Protein AF-A0A5S4EX17-F1 (afdb_monomer_lite)

Organism: NCBI:txid1642303

Secondary structure (DSSP, 8-state):
-HHHHHHHHHHHHHHHHHHHHHH-TT--HHHHHHHTT--HHHHHHH-SSHHHHHHHHHHHHHHHHHHHHHHHHHSS---S------------

Sequence (92 aa):
MRADARRNYDHIVATARVVFAEDGPEASLNEVARRAQVGPGTLYRHFPTRQALLVAVFRERIDRLCALADELAAEPGGDGGAGEAMGAGGCL

Foldseek 3Di:
DVVVLVVLLVLLLVQLLVQCVVVNLPGDPVVSCVSSVHDSVSSCVQQVDSVSSVVSNVLVVVVVVVVVVVVVVPPPDDDDDPDDPDDPPDSD

Structure (mmCIF, N/CA/C/O backbone):
data_AF-A0A5S4EX17-F1
#
_entry.id   AF-A0A5S4EX17-F1
#
loop_
_atom_site.group_PDB
_atom_site.id
_atom_site.type_symbol
_atom_site.label_atom_id
_atom_site.label_alt_id
_atom_site.label_comp_id
_atom_site.label_asym_id
_atom_site.label_entity_id
_atom_site.label_seq_id
_atom_site.pdbx_PDB_ins_code
_atom_site.Cartn_x
_atom_site.Cartn_y
_atom_site.Cartn_z
_atom_site.occupancy
_atom_site.B_iso_or_equiv
_atom_site.auth_seq_id
_atom_site.auth_comp_id
_atom_site.auth_asym_id
_atom_site.auth_atom_id
_atom_site.pdbx_PDB_model_num
ATOM 1 N N . MET A 1 1 ? 5.492 -18.436 10.117 1.00 61.75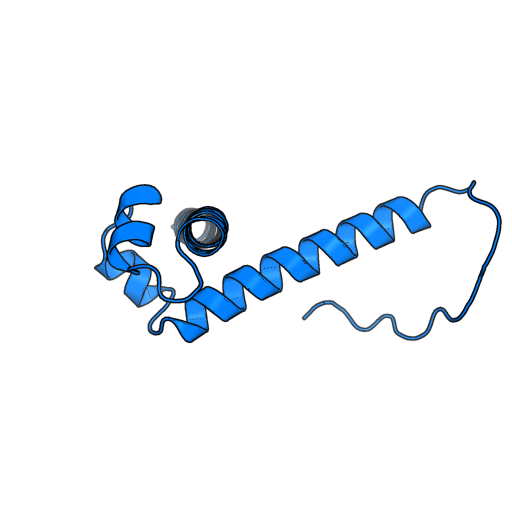 1 MET A N 1
ATOM 2 C CA . MET A 1 1 ? 5.241 -17.156 10.813 1.00 61.75 1 MET A CA 1
ATOM 3 C C . MET A 1 1 ? 5.917 -15.926 10.192 1.00 61.75 1 MET A C 1
ATOM 5 O O . MET A 1 1 ? 5.257 -14.902 10.123 1.00 61.75 1 MET A O 1
ATOM 9 N N . ARG A 1 2 ? 7.168 -15.960 9.686 1.00 75.94 2 ARG A N 1
ATOM 10 C CA . ARG A 1 2 ? 7.728 -14.803 8.933 1.00 75.94 2 ARG A CA 1
ATOM 11 C C . ARG A 1 2 ? 7.168 -14.660 7.512 1.00 75.94 2 ARG A C 1
ATOM 13 O O . ARG A 1 2 ? 6.865 -13.554 7.085 1.00 75.94 2 ARG A O 1
ATOM 20 N N . ALA A 1 3 ? 6.989 -15.781 6.812 1.00 83.00 3 ALA A N 1
ATOM 21 C CA . ALA A 1 3 ? 6.407 -15.793 5.469 1.00 83.00 3 ALA A CA 1
ATOM 22 C C . ALA A 1 3 ? 4.962 -15.265 5.460 1.00 83.00 3 ALA A C 1
ATOM 24 O O . ALA A 1 3 ? 4.578 -14.543 4.550 1.00 83.00 3 ALA A O 1
ATOM 25 N N . ASP A 1 4 ? 4.187 -15.570 6.503 1.00 83.06 4 ASP A N 1
ATOM 26 C CA . ASP A 1 4 ? 2.799 -15.112 6.649 1.00 83.06 4 ASP A CA 1
ATOM 27 C C . ASP A 1 4 ? 2.729 -13.600 6.878 1.00 83.06 4 ASP A C 1
ATOM 29 O O . ASP A 1 4 ? 1.943 -12.914 6.235 1.00 83.06 4 ASP A O 1
ATOM 33 N N . ALA A 1 5 ? 3.616 -13.064 7.725 1.00 83.44 5 ALA A N 1
ATOM 34 C CA . ALA A 1 5 ? 3.727 -11.624 7.938 1.00 83.44 5 ALA A CA 1
ATOM 35 C C . ALA A 1 5 ? 4.122 -10.879 6.653 1.00 83.44 5 ALA A C 1
ATOM 37 O O . ALA A 1 5 ? 3.583 -9.809 6.381 1.00 83.44 5 ALA A O 1
ATOM 38 N N . ARG A 1 6 ? 5.023 -11.452 5.839 1.00 89.75 6 ARG A N 1
ATOM 39 C CA . ARG A 1 6 ? 5.403 -10.860 4.550 1.00 89.75 6 ARG A CA 1
ATOM 40 C C . ARG A 1 6 ? 4.259 -10.910 3.536 1.00 89.75 6 ARG A C 1
ATOM 42 O O . ARG A 1 6 ? 3.947 -9.886 2.949 1.00 89.75 6 ARG A O 1
ATOM 49 N N . ARG A 1 7 ? 3.576 -12.052 3.407 1.00 89.75 7 ARG A N 1
ATOM 50 C CA . ARG A 1 7 ? 2.389 -12.183 2.544 1.00 89.75 7 ARG A CA 1
ATOM 51 C C . ARG A 1 7 ? 1.286 -11.197 2.925 1.00 89.75 7 ARG A C 1
ATOM 53 O O . ARG A 1 7 ? 0.712 -10.568 2.043 1.00 89.75 7 ARG A O 1
ATOM 60 N N . ASN A 1 8 ? 1.025 -11.024 4.222 1.00 91.56 8 ASN A N 1
ATOM 61 C CA . ASN A 1 8 ? 0.058 -10.034 4.695 1.00 91.56 8 ASN A CA 1
ATOM 62 C C . ASN A 1 8 ? 0.494 -8.610 4.348 1.00 91.56 8 ASN A C 1
ATOM 64 O O . ASN A 1 8 ? -0.331 -7.825 3.893 1.00 91.56 8 ASN A O 1
ATOM 68 N N . TYR A 1 9 ? 1.773 -8.282 4.532 1.00 95.31 9 TYR A N 1
ATOM 69 C CA . TYR A 1 9 ? 2.313 -6.983 4.139 1.00 95.31 9 TYR A CA 1
ATOM 70 C C . TYR A 1 9 ? 2.092 -6.716 2.644 1.00 95.31 9 TYR A C 1
ATOM 72 O O . TYR A 1 9 ? 1.471 -5.715 2.293 1.00 95.31 9 TYR A O 1
ATOM 80 N N . ASP A 1 10 ? 2.524 -7.636 1.778 1.00 95.69 10 ASP A N 1
ATOM 81 C CA . ASP A 1 10 ? 2.424 -7.478 0.324 1.00 95.69 10 ASP A CA 1
ATOM 82 C C . ASP A 1 10 ? 0.948 -7.376 -0.122 1.00 95.69 10 ASP A C 1
ATOM 84 O O . ASP A 1 10 ? 0.597 -6.540 -0.957 1.00 95.69 10 ASP A O 1
ATOM 88 N N . HIS A 1 1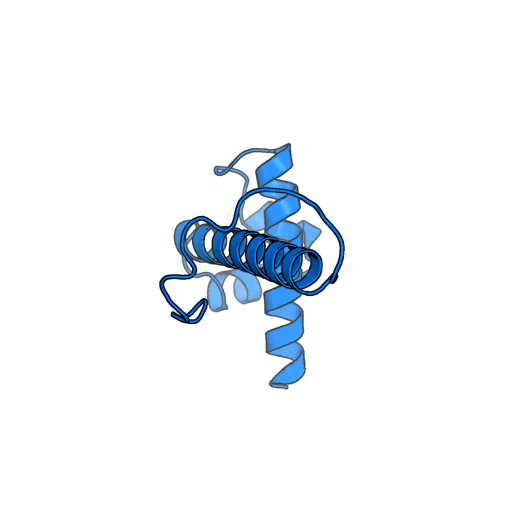1 ? 0.051 -8.161 0.490 1.00 96.38 11 HIS A N 1
ATOM 89 C CA . HIS A 1 11 ? -1.386 -8.107 0.209 1.00 96.38 11 HIS A CA 1
ATOM 90 C C . HIS A 1 11 ? -2.032 -6.776 0.628 1.00 96.38 11 HIS A C 1
ATOM 92 O O . HIS A 1 11 ? -2.847 -6.221 -0.118 1.00 96.38 11 HIS A O 1
ATOM 98 N N . ILE A 1 12 ? -1.652 -6.229 1.789 1.00 97.75 12 ILE A N 1
ATOM 99 C CA . ILE A 1 12 ? -2.121 -4.911 2.240 1.00 97.75 12 ILE A CA 1
ATOM 100 C C . ILE A 1 12 ? -1.659 -3.827 1.264 1.00 97.75 12 ILE A C 1
ATOM 102 O O . ILE A 1 12 ? -2.472 -2.992 0.874 1.00 97.75 12 ILE A O 1
ATOM 106 N N . VAL A 1 13 ? -0.394 -3.850 0.828 1.00 98.06 13 VAL A N 1
ATOM 107 C CA . VAL A 1 13 ? 0.146 -2.870 -0.132 1.00 98.06 13 VAL A CA 1
ATOM 108 C C . VAL A 1 13 ? -0.597 -2.942 -1.466 1.00 98.06 13 VAL A C 1
ATOM 110 O O . VAL A 1 13 ? -1.051 -1.916 -1.978 1.00 98.06 13 VAL A O 1
ATOM 113 N N . ALA A 1 14 ? -0.798 -4.147 -2.003 1.00 97.50 14 ALA A N 1
ATOM 114 C CA . ALA A 1 14 ? -1.527 -4.339 -3.252 1.00 97.50 14 ALA A CA 1
ATOM 115 C C . ALA A 1 14 ? -2.979 -3.839 -3.165 1.00 97.50 14 ALA A C 1
ATOM 117 O O . ALA A 1 14 ? -3.468 -3.205 -4.100 1.00 97.50 14 ALA A O 1
ATOM 118 N N . THR A 1 15 ? -3.652 -4.077 -2.037 1.00 98.12 15 THR A N 1
ATOM 119 C CA . THR A 1 15 ? -5.029 -3.617 -1.808 1.00 98.12 15 THR A CA 1
ATOM 120 C C . THR A 1 15 ? -5.100 -2.103 -1.626 1.00 98.12 15 THR A C 1
ATOM 122 O O . THR A 1 15 ? -5.951 -1.444 -2.221 1.00 98.12 15 THR A O 1
ATOM 125 N N . ALA A 1 16 ? -4.185 -1.529 -0.843 1.00 97.94 16 ALA A N 1
ATOM 126 C CA . ALA A 1 16 ? -4.101 -0.091 -0.616 1.00 97.94 16 ALA A CA 1
ATOM 127 C C . ALA A 1 16 ? -3.889 0.679 -1.921 1.00 97.94 16 ALA A C 1
ATOM 129 O O . ALA A 1 16 ? -4.499 1.723 -2.120 1.00 97.94 16 ALA A O 1
ATOM 130 N N . ARG A 1 17 ? -3.080 0.137 -2.840 1.00 97.06 17 ARG A N 1
ATOM 131 C CA . ARG A 1 17 ? -2.894 0.698 -4.184 1.00 97.06 17 ARG A CA 1
ATOM 132 C C . ARG A 1 17 ? -4.218 0.855 -4.932 1.00 97.06 17 ARG A C 1
ATOM 134 O O . ARG A 1 17 ? -4.417 1.883 -5.569 1.00 97.06 17 ARG A O 1
ATOM 141 N N . VAL A 1 18 ? -5.098 -0.145 -4.865 1.00 97.44 18 VAL A N 1
ATOM 142 C CA . VAL A 1 18 ? -6.419 -0.102 -5.515 1.00 97.44 18 VAL A CA 1
ATOM 143 C C . VAL A 1 18 ? -7.307 0.937 -4.835 1.00 97.44 18 VAL A C 1
ATOM 145 O O . VAL A 1 18 ? -7.815 1.830 -5.501 1.00 97.44 18 VAL A O 1
ATOM 148 N N . VAL A 1 19 ? -7.408 0.888 -3.505 1.00 97.75 19 VAL A N 1
ATOM 149 C CA . VAL A 1 19 ? -8.230 1.831 -2.729 1.00 97.75 19 VAL A CA 1
ATOM 150 C C . VAL A 1 19 ? -7.800 3.279 -2.963 1.00 97.75 19 VAL A C 1
ATOM 152 O O . VAL A 1 19 ? -8.639 4.134 -3.210 1.00 97.75 19 VAL A O 1
ATOM 155 N N . PHE A 1 20 ? -6.500 3.574 -2.937 1.00 96.12 20 PHE A N 1
ATOM 156 C CA . PHE A 1 20 ? -6.011 4.935 -3.171 1.00 96.12 20 PHE A CA 1
ATOM 157 C C . PHE A 1 20 ? -6.171 5.400 -4.619 1.00 96.12 20 PHE A C 1
ATOM 159 O O . PHE A 1 20 ? -6.255 6.603 -4.853 1.00 96.12 20 PHE A O 1
ATOM 166 N N . ALA A 1 21 ? -6.206 4.479 -5.585 1.00 95.19 21 ALA A N 1
ATOM 167 C CA . ALA A 1 21 ? -6.491 4.816 -6.975 1.00 95.19 21 ALA A CA 1
ATOM 168 C C . ALA A 1 21 ? -7.977 5.142 -7.199 1.00 95.19 21 ALA A C 1
ATOM 170 O O . ALA A 1 21 ? -8.283 6.015 -8.004 1.00 95.19 21 ALA A O 1
ATOM 171 N N . GLU A 1 22 ? -8.880 4.462 -6.490 1.00 96.81 22 GLU A N 1
ATOM 172 C CA . GLU A 1 22 ? -10.332 4.657 -6.599 1.00 96.81 22 GLU A CA 1
ATOM 173 C C . GLU A 1 22 ? -10.828 5.851 -5.770 1.00 96.81 22 GLU A C 1
ATOM 175 O O . GLU A 1 22 ? -11.543 6.711 -6.277 1.00 96.81 22 GLU A O 1
ATOM 180 N N . ASP A 1 23 ? -10.410 5.921 -4.506 1.00 95.69 23 ASP A N 1
ATOM 181 C CA . ASP A 1 23 ? -10.968 6.821 -3.490 1.00 95.69 23 ASP A CA 1
ATOM 182 C C . ASP A 1 23 ? -10.002 7.972 -3.121 1.00 95.69 23 ASP A C 1
ATOM 184 O O . ASP A 1 23 ? -10.305 8.818 -2.276 1.00 95.69 23 ASP A O 1
ATOM 188 N N . GLY A 1 24 ? -8.821 8.019 -3.748 1.00 93.38 24 GLY A N 1
ATOM 189 C CA . GLY A 1 24 ? -7.777 9.016 -3.502 1.00 93.38 24 GLY A CA 1
ATOM 190 C C . GLY A 1 24 ? -6.866 8.712 -2.297 1.00 93.38 24 GLY A C 1
ATOM 191 O O . GLY A 1 24 ? -7.115 7.796 -1.510 1.00 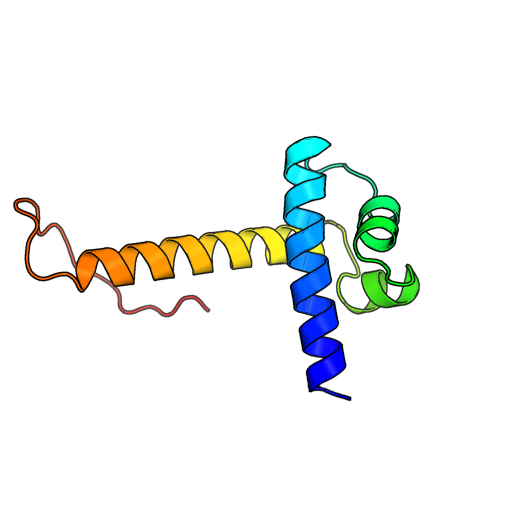93.38 24 GLY A O 1
ATOM 192 N N . PRO A 1 25 ? -5.782 9.491 -2.103 1.00 90.94 25 PRO A N 1
ATOM 193 C CA . PRO A 1 25 ? -4.772 9.231 -1.064 1.00 90.94 25 PRO A CA 1
ATOM 194 C C . PRO A 1 25 ? -5.302 9.373 0.374 1.00 90.94 25 PRO A C 1
ATOM 196 O O . PRO A 1 25 ? -4.731 8.805 1.310 1.00 90.94 25 PRO A O 1
ATOM 199 N N . GLU A 1 26 ? -6.418 10.083 0.554 1.00 93.62 26 GLU A N 1
ATOM 200 C CA . GLU A 1 26 ? -7.072 10.283 1.851 1.00 93.62 26 GLU A CA 1
ATOM 201 C C . GLU A 1 26 ? -8.069 9.175 2.221 1.00 93.62 26 GLU A C 1
ATOM 203 O O . GLU A 1 26 ? -8.650 9.210 3.310 1.00 93.62 26 GLU A O 1
ATOM 208 N N . ALA A 1 27 ? -8.220 8.141 1.383 1.00 95.12 27 ALA A N 1
ATOM 209 C CA . ALA A 1 27 ? -9.124 7.024 1.641 1.00 95.12 27 ALA A CA 1
ATOM 210 C C . ALA A 1 27 ? -8.899 6.384 3.022 1.00 95.12 27 ALA A C 1
ATOM 212 O O . ALA A 1 27 ? -7.793 6.376 3.572 1.00 95.12 27 ALA A O 1
ATOM 213 N N . SER A 1 28 ? -9.955 5.837 3.617 1.00 94.81 28 SER A N 1
ATOM 214 C CA . SER A 1 28 ? -9.900 5.308 4.982 1.00 94.81 28 SER A CA 1
ATOM 215 C C . SER A 1 28 ? -8.941 4.116 5.109 1.00 94.81 28 SER A C 1
ATOM 217 O O . SER A 1 28 ? -9.080 3.113 4.416 1.00 94.81 28 SER A O 1
ATOM 219 N N . LEU A 1 29 ? -8.011 4.168 6.071 1.00 95.69 29 LEU A N 1
ATOM 220 C CA . LEU A 1 29 ? -7.148 3.021 6.399 1.00 95.69 29 LEU A CA 1
ATOM 221 C C . LEU A 1 29 ? -7.955 1.821 6.916 1.00 95.69 29 LEU A C 1
ATOM 223 O O . LEU A 1 29 ? -7.570 0.675 6.693 1.00 95.69 29 LEU A O 1
ATOM 227 N N . ASN A 1 30 ? -9.101 2.067 7.557 1.00 94.94 30 ASN A N 1
ATOM 228 C CA . ASN A 1 30 ? -10.012 0.994 7.955 1.00 94.94 30 ASN A CA 1
ATOM 229 C C . ASN A 1 30 ? -10.673 0.335 6.739 1.00 94.94 30 ASN A C 1
ATOM 231 O O . ASN A 1 30 ? -10.907 -0.870 6.758 1.00 94.94 30 ASN A O 1
ATOM 235 N N . GLU A 1 31 ? -10.932 1.098 5.673 1.00 95.75 31 GLU A N 1
ATOM 236 C CA . GLU A 1 31 ? -11.441 0.540 4.418 1.00 95.75 31 GLU A CA 1
ATOM 237 C C . GLU A 1 31 ? -10.387 -0.331 3.733 1.00 95.75 31 GLU A C 1
ATOM 239 O O . GLU A 1 31 ? -10.697 -1.438 3.298 1.00 95.75 31 GLU A O 1
ATOM 244 N N . VAL A 1 32 ? -9.122 0.105 3.732 1.00 97.38 32 VAL A N 1
ATOM 245 C CA . VAL A 1 32 ? -8.003 -0.729 3.270 1.00 97.38 32 VAL A CA 1
ATOM 246 C C . VAL A 1 32 ? -7.920 -2.028 4.074 1.00 97.38 32 VAL A C 1
ATOM 248 O O . VAL A 1 32 ? -7.853 -3.099 3.477 1.00 97.38 32 VAL A O 1
ATOM 251 N N . ALA A 1 33 ? -7.966 -1.961 5.411 1.00 96.50 33 ALA A N 1
ATOM 252 C CA . ALA A 1 33 ? -7.934 -3.153 6.264 1.00 96.50 33 ALA A CA 1
ATOM 253 C C . ALA A 1 33 ? -9.089 -4.114 5.943 1.00 96.50 33 ALA A C 1
ATOM 255 O O . ALA A 1 33 ? -8.876 -5.319 5.806 1.00 96.50 33 ALA A O 1
ATOM 256 N N . 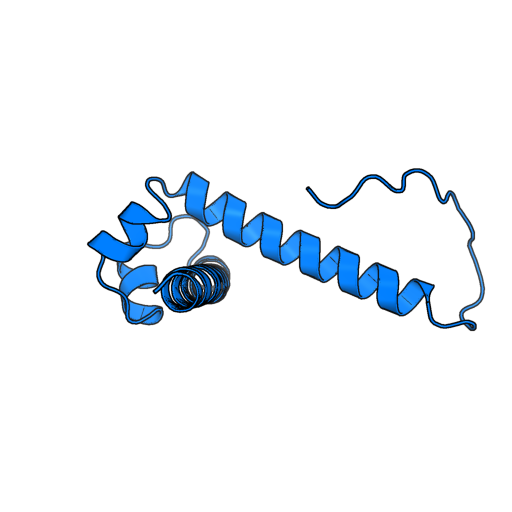ARG A 1 34 ? -10.300 -3.568 5.762 1.00 97.06 34 ARG A N 1
ATOM 257 C CA . ARG A 1 34 ? -11.500 -4.329 5.402 1.00 97.06 34 ARG A CA 1
ATOM 258 C C . ARG A 1 34 ? -11.342 -5.031 4.054 1.00 97.06 34 ARG A C 1
ATOM 260 O O . ARG A 1 34 ? -11.576 -6.234 3.982 1.00 97.06 34 ARG A O 1
ATOM 267 N N . ARG A 1 35 ? -10.930 -4.311 3.004 1.00 97.38 35 ARG A N 1
ATOM 268 C CA . ARG A 1 35 ? -10.744 -4.894 1.662 1.00 97.38 35 ARG A CA 1
ATOM 269 C C . ARG A 1 35 ? -9.594 -5.900 1.619 1.00 97.38 35 ARG A C 1
ATOM 271 O O . ARG A 1 35 ? -9.711 -6.902 0.927 1.00 97.38 35 ARG A O 1
ATOM 278 N N . ALA A 1 36 ? -8.536 -5.673 2.399 1.00 96.56 36 ALA A N 1
ATOM 279 C CA . ALA A 1 36 ? -7.400 -6.588 2.526 1.00 96.56 36 ALA A CA 1
ATOM 280 C C . ALA A 1 36 ? -7.690 -7.772 3.466 1.00 96.56 36 ALA A C 1
ATOM 282 O O . ALA A 1 36 ? -6.808 -8.591 3.711 1.00 96.56 36 ALA A O 1
ATOM 283 N N . GLN A 1 37 ? -8.901 -7.845 4.036 1.00 96.44 37 GLN A N 1
ATOM 284 C CA . GLN A 1 37 ? -9.334 -8.898 4.958 1.00 96.44 37 GLN A CA 1
ATOM 285 C C . GLN A 1 37 ? -8.395 -9.074 6.167 1.00 96.44 37 GLN A C 1
ATOM 287 O O . GLN A 1 37 ? -8.194 -10.180 6.669 1.00 96.44 37 GLN A O 1
ATOM 292 N N . VAL A 1 38 ? -7.833 -7.970 6.669 1.00 95.56 38 VAL A N 1
ATOM 293 C CA . VAL A 1 38 ? -6.974 -7.948 7.860 1.00 95.56 38 VAL A CA 1
ATOM 294 C C . VAL A 1 38 ? -7.615 -7.153 8.992 1.00 95.56 38 VAL A C 1
ATOM 296 O O . VAL A 1 38 ? -8.353 -6.193 8.780 1.00 95.56 38 VAL A O 1
ATOM 299 N N . GLY A 1 39 ? -7.295 -7.517 10.236 1.00 95.81 39 GLY A N 1
ATOM 300 C CA . GLY A 1 39 ? -7.688 -6.710 11.390 1.00 95.81 39 GLY A CA 1
ATOM 301 C C . GLY A 1 39 ? -6.998 -5.333 11.380 1.00 95.81 39 GLY A C 1
ATOM 302 O O . GLY A 1 39 ? -5.816 -5.264 11.025 1.00 95.81 39 GLY A O 1
ATOM 303 N N . PRO A 1 40 ? -7.653 -4.249 11.848 1.00 94.62 40 PRO A N 1
ATOM 304 C CA . PRO A 1 40 ? -7.040 -2.919 11.927 1.00 94.62 40 PRO A CA 1
ATOM 305 C C . PRO A 1 40 ? -5.718 -2.921 12.702 1.00 94.62 40 PRO A C 1
ATOM 307 O O . PRO A 1 40 ? -4.746 -2.305 12.281 1.00 94.62 40 PRO A O 1
ATOM 310 N N . GLY A 1 41 ? -5.637 -3.694 13.793 1.00 95.25 41 GLY A N 1
ATOM 311 C CA . GLY A 1 41 ? -4.403 -3.846 14.566 1.00 95.25 41 GLY A CA 1
ATOM 312 C C . GLY A 1 41 ? -3.246 -4.453 13.765 1.00 95.25 41 GLY A C 1
ATOM 313 O O . GLY A 1 41 ? -2.100 -4.080 13.988 1.00 95.25 41 GLY A O 1
ATOM 314 N N . THR A 1 42 ? -3.520 -5.346 12.812 1.00 94.56 42 THR A N 1
ATOM 315 C CA . THR A 1 42 ? -2.496 -5.897 11.910 1.00 94.56 42 THR A CA 1
ATOM 316 C C . THR A 1 42 ? -2.021 -4.836 10.925 1.00 94.56 42 THR A C 1
ATOM 318 O O . THR A 1 42 ? -0.815 -4.677 10.747 1.00 94.56 42 THR A O 1
ATOM 321 N N . LEU A 1 43 ? -2.944 -4.061 10.344 1.00 95.81 43 LEU A N 1
ATOM 322 C CA . LEU A 1 43 ? -2.589 -2.959 9.450 1.00 95.81 43 LEU A CA 1
ATOM 323 C C . LEU A 1 43 ? -1.733 -1.919 10.178 1.00 95.81 43 LEU A C 1
ATOM 325 O O . LEU A 1 43 ? -0.638 -1.625 9.713 1.00 95.81 43 LEU A O 1
ATOM 329 N N . TYR A 1 44 ? -2.167 -1.429 11.343 1.00 95.44 44 TYR A N 1
ATOM 330 C CA . TYR A 1 44 ? -1.433 -0.409 12.101 1.00 95.44 44 TYR A CA 1
ATOM 331 C C . TYR A 1 44 ? -0.084 -0.899 12.644 1.00 95.44 44 TYR A C 1
ATOM 333 O O . TYR A 1 44 ? 0.832 -0.098 12.810 1.00 95.44 44 TYR A O 1
ATOM 341 N N . ARG A 1 45 ? 0.083 -2.208 12.886 1.00 94.75 45 ARG A N 1
ATOM 342 C CA . ARG A 1 45 ? 1.392 -2.790 13.236 1.00 94.75 45 ARG A CA 1
ATOM 343 C C . ARG A 1 45 ? 2.389 -2.730 12.077 1.00 94.75 45 ARG A C 1
ATOM 345 O O . ARG A 1 45 ? 3.572 -2.537 12.332 1.00 94.75 45 ARG A O 1
ATOM 352 N N . HIS A 1 46 ? 1.935 -2.909 10.836 1.00 94.94 46 HIS A N 1
ATOM 353 C CA . HIS A 1 46 ? 2.792 -2.804 9.648 1.00 94.94 46 HIS A CA 1
ATOM 354 C C . HIS A 1 46 ? 2.954 -1.358 9.164 1.00 94.94 46 HIS A C 1
ATOM 356 O O . HIS A 1 46 ? 4.028 -0.974 8.709 1.00 94.94 46 HIS A O 1
ATOM 362 N N . PHE A 1 47 ? 1.893 -0.563 9.282 1.00 96.69 47 PHE A N 1
ATOM 363 C CA . PHE A 1 47 ? 1.784 0.792 8.759 1.00 96.69 47 PHE A CA 1
ATOM 364 C C . PHE A 1 47 ? 1.220 1.709 9.851 1.00 96.69 47 PHE A C 1
ATOM 366 O O . PHE A 1 47 ? 0.018 1.982 9.881 1.00 96.69 47 PHE A O 1
ATOM 373 N N . PRO A 1 48 ? 2.070 2.189 10.774 1.00 95.06 48 PRO A N 1
ATOM 374 C CA . PRO A 1 48 ? 1.617 3.001 11.903 1.00 95.06 48 PRO A CA 1
ATOM 375 C C . PRO A 1 48 ? 1.040 4.355 11.471 1.00 95.06 48 PRO A C 1
ATOM 377 O O . PRO A 1 48 ? 0.314 4.985 12.235 1.00 95.06 48 PRO A O 1
ATOM 380 N N . THR A 1 49 ? 1.337 4.808 10.249 1.00 96.00 49 THR A N 1
ATOM 381 C CA . THR A 1 49 ? 0.820 6.057 9.684 1.00 96.00 49 THR A CA 1
ATOM 382 C C . THR A 1 49 ? 0.317 5.849 8.256 1.00 96.00 49 THR A C 1
ATOM 384 O O . THR A 1 49 ? 0.790 4.965 7.539 1.00 96.00 49 THR A O 1
ATOM 387 N N . ARG A 1 50 ? -0.599 6.721 7.805 1.00 95.75 50 ARG A N 1
ATOM 388 C CA . ARG A 1 50 ? -1.008 6.802 6.390 1.00 95.75 50 ARG A CA 1
ATOM 389 C C . ARG A 1 50 ? 0.208 6.934 5.475 1.00 95.75 50 ARG A C 1
ATOM 391 O O . ARG A 1 50 ? 0.299 6.231 4.475 1.00 95.75 50 ARG A O 1
ATOM 398 N N . GLN A 1 51 ? 1.155 7.793 5.855 1.00 97.00 51 GLN A N 1
ATOM 399 C CA . GLN A 1 51 ? 2.373 8.025 5.087 1.00 97.00 51 GLN A CA 1
ATOM 400 C C . GLN A 1 51 ? 3.207 6.750 4.933 1.00 97.00 51 GLN A C 1
ATOM 402 O O . GLN A 1 51 ? 3.713 6.492 3.847 1.00 97.00 51 GLN A O 1
ATOM 407 N N . ALA A 1 52 ? 3.306 5.915 5.973 1.00 97.56 52 ALA A N 1
ATOM 408 C CA . ALA A 1 52 ? 4.011 4.638 5.880 1.00 97.56 52 ALA A CA 1
ATOM 409 C C . ALA A 1 52 ? 3.375 3.706 4.835 1.00 97.56 52 ALA A C 1
ATOM 411 O O . ALA A 1 52 ? 4.091 3.060 4.072 1.00 97.56 52 ALA A O 1
ATOM 412 N N . LEU A 1 53 ? 2.040 3.666 4.764 1.00 97.62 53 LEU A N 1
ATOM 413 C CA . LEU A 1 53 ? 1.336 2.877 3.754 1.00 97.62 53 LEU A CA 1
ATOM 414 C C . LEU A 1 53 ? 1.485 3.473 2.348 1.00 97.62 53 LEU A C 1
ATOM 416 O O . LEU A 1 53 ? 1.745 2.733 1.404 1.00 97.62 53 LEU A O 1
ATOM 420 N N . LEU A 1 54 ? 1.375 4.796 2.203 1.00 97.31 54 LEU A N 1
ATOM 421 C CA . LEU A 1 54 ? 1.581 5.477 0.921 1.00 97.31 54 LEU A CA 1
ATOM 422 C C . LEU A 1 54 ? 2.989 5.227 0.375 1.00 97.31 54 LEU A C 1
ATOM 424 O O . LEU A 1 54 ? 3.129 4.840 -0.780 1.00 97.31 54 LEU A O 1
ATOM 428 N N . VAL A 1 55 ? 4.025 5.380 1.204 1.00 97.62 55 VAL A N 1
ATOM 429 C CA . VAL A 1 55 ? 5.417 5.109 0.812 1.00 97.62 55 VAL A CA 1
ATOM 430 C C . VAL A 1 55 ? 5.587 3.663 0.349 1.00 97.62 55 VAL A C 1
ATOM 432 O O . VAL A 1 55 ? 6.230 3.431 -0.671 1.00 97.62 55 VAL A O 1
ATOM 435 N N . ALA A 1 56 ? 4.982 2.695 1.041 1.00 97.62 56 ALA A N 1
ATOM 436 C CA . ALA A 1 56 ? 5.038 1.294 0.631 1.00 97.62 56 ALA A CA 1
ATOM 437 C C . ALA A 1 56 ? 4.352 1.048 -0.723 1.00 97.62 56 ALA A C 1
ATOM 439 O O . ALA A 1 56 ? 4.900 0.345 -1.569 1.00 97.62 56 ALA A O 1
ATOM 440 N N . VAL A 1 57 ? 3.193 1.672 -0.957 1.00 97.38 57 VAL A N 1
ATOM 441 C CA . VAL A 1 57 ? 2.494 1.624 -2.250 1.00 97.38 57 VAL A CA 1
ATOM 442 C C . VAL A 1 57 ? 3.333 2.258 -3.360 1.00 97.38 57 VAL A C 1
ATOM 444 O O . VAL A 1 57 ? 3.440 1.690 -4.443 1.00 97.38 57 VAL A O 1
ATOM 447 N N . PHE A 1 58 ? 3.949 3.416 -3.115 1.00 96.06 58 PHE A N 1
ATOM 448 C CA . PHE A 1 58 ? 4.805 4.067 -4.107 1.00 96.06 58 PHE A CA 1
ATOM 449 C C . PHE A 1 58 ? 6.048 3.244 -4.423 1.00 96.06 58 PHE A C 1
ATOM 451 O O . PHE A 1 58 ? 6.376 3.095 -5.597 1.00 96.06 58 PHE A O 1
ATOM 458 N N . ARG A 1 59 ? 6.699 2.677 -3.403 1.00 96.56 59 ARG A N 1
ATOM 459 C CA . ARG A 1 59 ? 7.859 1.805 -3.584 1.00 96.56 59 ARG A CA 1
ATOM 460 C C . ARG A 1 59 ? 7.508 0.599 -4.450 1.00 96.56 59 ARG A C 1
ATOM 462 O O . ARG A 1 59 ? 8.166 0.382 -5.453 1.00 96.56 59 ARG A O 1
ATOM 469 N N . GLU A 1 60 ? 6.406 -0.090 -4.153 1.00 94.62 60 GLU A N 1
ATOM 470 C CA . GLU A 1 60 ? 5.949 -1.224 -4.967 1.00 94.62 60 GLU A CA 1
ATOM 471 C C . GLU A 1 60 ? 5.682 -0.844 -6.433 1.00 94.62 60 GLU A C 1
ATOM 473 O O . GLU A 1 60 ? 6.007 -1.605 -7.346 1.00 94.62 60 GLU A O 1
ATOM 478 N N . ARG A 1 61 ? 5.135 0.353 -6.676 1.00 93.44 61 ARG A N 1
ATOM 479 C CA . ARG A 1 61 ? 4.900 0.846 -8.039 1.00 93.44 61 ARG A CA 1
ATOM 480 C C . ARG A 1 61 ? 6.195 1.174 -8.773 1.00 93.44 61 ARG A C 1
ATOM 482 O O . ARG A 1 61 ? 6.288 0.867 -9.957 1.00 93.44 61 ARG A O 1
ATOM 489 N N . ILE A 1 62 ? 7.150 1.809 -8.098 1.00 95.94 62 ILE A N 1
ATOM 490 C CA . ILE A 1 62 ? 8.464 2.126 -8.668 1.00 95.94 62 ILE A CA 1
ATOM 491 C C . ILE A 1 62 ? 9.211 0.829 -8.975 1.00 95.94 62 ILE A C 1
ATOM 493 O O . ILE A 1 62 ? 9.655 0.660 -10.103 1.00 95.94 62 ILE A O 1
ATOM 497 N N . ASP A 1 63 ? 9.240 -0.118 -8.037 1.00 93.81 63 ASP A N 1
ATOM 498 C CA . ASP A 1 63 ? 9.898 -1.415 -8.215 1.00 93.81 63 ASP A CA 1
ATOM 499 C C . ASP A 1 63 ? 9.332 -2.163 -9.437 1.00 93.81 63 ASP A C 1
ATOM 501 O O . ASP A 1 63 ? 10.086 -2.714 -10.237 1.00 93.81 63 ASP A O 1
ATOM 505 N N . ARG A 1 64 ? 8.007 -2.127 -9.646 1.00 92.06 64 ARG A N 1
ATOM 506 C CA . ARG A 1 64 ? 7.372 -2.695 -10.850 1.00 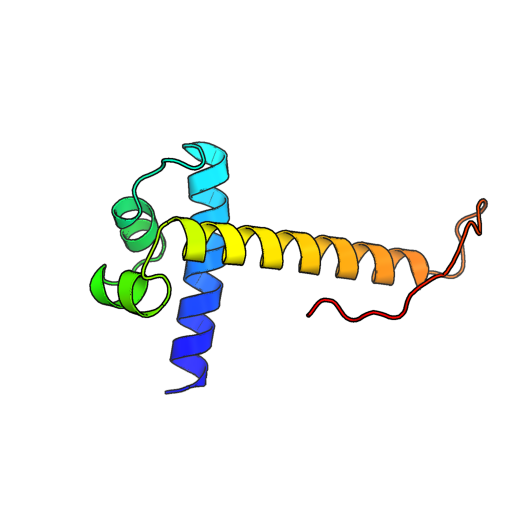92.06 64 ARG A CA 1
ATOM 507 C C . ARG A 1 64 ? 7.743 -1.972 -12.141 1.00 92.06 64 ARG A C 1
ATOM 509 O O . ARG A 1 64 ? 7.894 -2.625 -13.168 1.00 92.06 64 ARG A O 1
ATOM 516 N N . LEU A 1 65 ? 7.837 -0.643 -12.110 1.00 94.38 65 LEU A N 1
ATOM 517 C CA . LEU A 1 65 ? 8.242 0.139 -13.280 1.00 94.38 65 LEU A CA 1
ATOM 518 C C . LEU A 1 65 ? 9.702 -0.134 -13.645 1.00 94.38 65 LEU A C 1
ATOM 520 O O . LEU A 1 65 ? 10.003 -0.289 -14.823 1.00 94.38 65 LEU A O 1
ATOM 524 N N . CYS A 1 66 ? 10.583 -0.238 -12.649 1.00 95.25 66 CYS A N 1
ATOM 525 C CA . CYS A 1 66 ? 11.979 -0.609 -12.848 1.00 95.25 66 CYS A CA 1
ATOM 526 C C . CYS A 1 66 ? 12.103 -2.024 -13.416 1.00 95.25 66 CYS A C 1
ATOM 528 O O . CYS A 1 66 ? 12.775 -2.197 -14.423 1.00 95.25 66 CYS A O 1
ATOM 530 N N . ALA A 1 67 ? 11.384 -3.004 -12.857 1.00 93.62 67 ALA A N 1
ATOM 531 C CA . ALA A 1 67 ? 11.389 -4.369 -13.382 1.00 93.62 67 ALA A CA 1
ATOM 532 C C . ALA A 1 67 ? 10.937 -4.432 -14.852 1.00 93.62 67 ALA A C 1
ATOM 534 O O . ALA A 1 67 ? 11.573 -5.095 -15.662 1.00 93.62 67 ALA A O 1
ATOM 535 N N . LEU A 1 68 ? 9.887 -3.688 -15.218 1.00 93.50 68 LEU A N 1
ATOM 536 C CA . LEU A 1 68 ? 9.435 -3.607 -16.609 1.00 93.50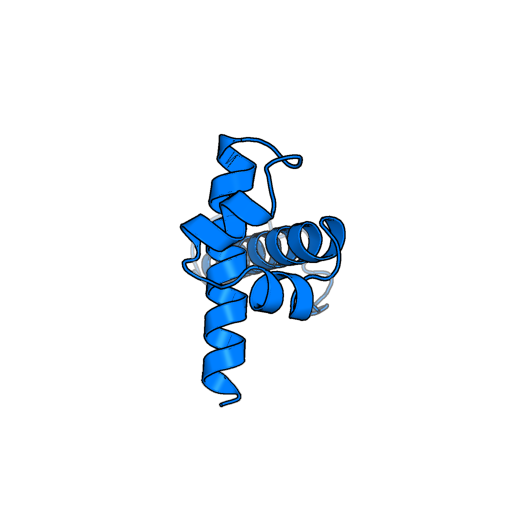 68 LEU A CA 1
ATOM 537 C C . LEU A 1 68 ? 10.478 -2.943 -17.522 1.00 93.50 68 LEU A C 1
ATOM 539 O O . LEU A 1 68 ? 10.671 -3.377 -18.654 1.00 93.50 68 LEU A O 1
ATOM 543 N N . ALA A 1 69 ? 11.144 -1.886 -17.050 1.00 93.50 69 ALA A N 1
ATOM 544 C CA . ALA A 1 69 ? 12.209 -1.234 -17.806 1.00 93.50 69 ALA A CA 1
ATOM 545 C C . ALA A 1 69 ? 13.398 -2.180 -18.035 1.00 93.50 69 ALA A C 1
ATOM 547 O O . ALA A 1 69 ? 13.923 -2.229 -19.145 1.00 93.50 69 ALA A O 1
ATOM 548 N N . ASP A 1 70 ? 13.774 -2.961 -17.020 1.00 92.88 70 ASP A N 1
ATOM 549 C CA . ASP A 1 70 ? 14.836 -3.965 -17.111 1.00 92.88 70 ASP A CA 1
ATOM 550 C C . ASP A 1 70 ? 14.466 -5.092 -18.089 1.00 92.88 70 ASP A C 1
ATOM 552 O O . ASP A 1 70 ? 15.295 -5.494 -18.903 1.00 92.88 70 ASP A O 1
ATOM 556 N N . GLU A 1 71 ? 13.217 -5.571 -18.059 1.00 92.38 71 GLU A N 1
ATOM 557 C CA . GLU A 1 71 ? 12.701 -6.571 -19.006 1.00 92.38 71 GLU A CA 1
ATOM 558 C C . GLU A 1 71 ? 12.769 -6.067 -20.454 1.00 92.38 71 GLU A C 1
ATOM 560 O O . GLU A 1 71 ? 13.284 -6.765 -21.326 1.00 92.38 71 GLU A O 1
ATOM 565 N N . LEU A 1 72 ? 12.316 -4.835 -20.707 1.00 91.94 72 LEU A N 1
ATOM 566 C CA . LEU A 1 72 ? 12.350 -4.223 -22.039 1.00 91.94 72 LEU A CA 1
ATOM 567 C C . LEU A 1 72 ? 13.780 -3.936 -22.519 1.00 91.94 72 LEU A C 1
ATOM 569 O O . LEU A 1 72 ? 14.069 -4.083 -23.702 1.00 91.94 72 LEU A O 1
ATOM 573 N N . ALA A 1 73 ? 14.686 -3.547 -21.618 1.00 89.81 73 ALA A N 1
ATOM 574 C CA . ALA A 1 73 ? 16.096 -3.332 -21.942 1.00 89.81 73 ALA A CA 1
ATOM 575 C C . ALA A 1 73 ? 16.849 -4.648 -22.215 1.00 89.81 73 ALA A C 1
ATOM 577 O O . ALA A 1 73 ? 17.866 -4.643 -22.912 1.00 89.81 73 ALA A O 1
ATOM 578 N N . ALA A 1 74 ? 16.367 -5.766 -21.664 1.00 85.88 74 ALA A N 1
ATOM 579 C CA . ALA A 1 74 ? 16.943 -7.090 -21.859 1.00 85.88 74 ALA A CA 1
ATOM 580 C C . ALA A 1 74 ? 16.525 -7.751 -23.183 1.00 85.88 74 ALA A C 1
ATOM 582 O O . ALA A 1 74 ? 17.179 -8.715 -23.589 1.00 85.88 74 ALA A O 1
ATOM 583 N N . GLU A 1 75 ? 15.491 -7.256 -23.875 1.00 70.56 75 GLU A N 1
ATOM 584 C CA . GLU A 1 75 ? 15.153 -7.715 -25.225 1.00 70.56 75 GLU A CA 1
ATOM 585 C C . GLU A 1 75 ? 16.163 -7.156 -26.249 1.00 70.56 75 GLU A C 1
ATOM 587 O O . GLU A 1 75 ? 16.208 -5.947 -26.494 1.00 70.56 75 GLU A O 1
ATOM 592 N N . PRO A 1 76 ? 16.992 -8.000 -26.898 1.00 59.97 76 PRO A N 1
ATOM 593 C CA . PRO A 1 76 ? 17.941 -7.531 -27.893 1.00 59.97 76 PRO A CA 1
ATOM 594 C C . PRO A 1 76 ? 17.199 -7.295 -29.215 1.00 59.97 76 PRO A C 1
ATOM 596 O O . PRO A 1 76 ? 17.199 -8.151 -30.098 1.00 59.97 76 PRO A O 1
ATOM 599 N N . GLY A 1 77 ? 16.540 -6.144 -29.356 1.00 64.31 77 GLY A N 1
ATOM 600 C CA . GLY A 1 77 ? 15.865 -5.794 -30.606 1.00 64.31 77 GLY A CA 1
ATOM 601 C C . GLY A 1 77 ? 14.831 -4.680 -30.498 1.00 64.31 77 GLY A C 1
ATOM 602 O O . GLY A 1 77 ? 13.651 -4.927 -30.708 1.00 64.31 77 GLY A O 1
ATOM 603 N N . GLY A 1 78 ? 15.273 -3.453 -30.237 1.00 51.75 78 GLY A N 1
ATOM 604 C CA . GLY A 1 78 ? 14.451 -2.252 -30.386 1.00 51.75 78 GLY A CA 1
ATOM 605 C C . GLY A 1 78 ? 15.350 -1.061 -30.678 1.00 51.75 78 GLY A C 1
ATOM 606 O O . GLY A 1 78 ? 16.123 -0.622 -29.835 1.00 51.75 78 GLY A O 1
ATOM 607 N N . ASP A 1 79 ? 15.326 -0.614 -31.916 1.00 59.22 79 ASP A N 1
ATOM 608 C CA . ASP A 1 79 ? 16.121 0.454 -32.489 1.00 59.22 79 ASP A CA 1
ATOM 609 C C . ASP A 1 79 ? 15.907 1.825 -31.820 1.00 59.22 79 ASP A C 1
ATOM 611 O O . ASP A 1 79 ? 14.822 2.392 -31.820 1.00 59.22 79 ASP A O 1
ATOM 615 N N . GLY A 1 80 ? 17.011 2.421 -31.356 1.00 53.38 80 GLY A N 1
ATOM 616 C CA . GLY A 1 80 ? 17.154 3.877 -31.280 1.00 53.38 80 GLY A CA 1
ATOM 617 C C . GLY A 1 80 ? 17.138 4.485 -29.879 1.00 53.38 80 GLY A C 1
ATOM 618 O O . GLY A 1 80 ? 16.095 4.866 -29.364 1.00 53.38 80 GLY A O 1
ATOM 619 N N . GLY A 1 81 ? 18.341 4.721 -29.341 1.00 47.47 81 GLY A N 1
ATOM 620 C CA . GLY A 1 81 ? 18.562 5.714 -28.287 1.00 47.47 81 GLY A CA 1
ATOM 621 C C . GLY A 1 81 ? 19.266 5.193 -27.042 1.00 47.47 81 GLY A C 1
ATOM 622 O O . GLY A 1 81 ? 18.730 5.301 -25.946 1.00 47.47 81 GLY A O 1
ATOM 623 N N . ALA A 1 82 ? 20.493 4.685 -27.189 1.00 55.94 82 ALA A N 1
ATOM 624 C CA . ALA A 1 82 ? 21.419 4.591 -26.066 1.00 55.94 82 ALA A CA 1
ATOM 625 C C . ALA A 1 82 ? 21.750 6.013 -25.575 1.00 55.94 82 ALA A C 1
ATOM 627 O O . ALA A 1 82 ? 22.619 6.688 -26.125 1.00 55.94 82 ALA A O 1
ATOM 628 N N . GLY A 1 83 ? 21.014 6.466 -24.564 1.00 45.44 83 GLY A N 1
ATOM 629 C CA . GLY A 1 83 ? 21.273 7.677 -23.802 1.00 45.44 83 GLY A CA 1
ATOM 630 C C . GLY A 1 83 ? 21.388 7.324 -22.328 1.00 45.44 83 GLY A C 1
ATOM 631 O O . GLY A 1 83 ? 20.399 7.346 -21.612 1.00 45.44 83 GLY A O 1
ATOM 632 N N . GLU A 1 84 ? 22.617 7.001 -21.921 1.00 45.81 84 GLU A N 1
ATOM 633 C CA . GLU A 1 84 ? 23.101 7.037 -20.535 1.00 45.81 84 GLU A CA 1
ATOM 634 C C . GLU A 1 84 ? 22.585 5.934 -19.596 1.00 45.81 84 GLU A C 1
ATOM 636 O O . GLU A 1 84 ? 21.794 6.138 -18.680 1.00 45.81 84 GLU A O 1
ATOM 641 N N . ALA A 1 85 ? 23.200 4.757 -19.743 1.00 52.44 85 ALA A N 1
ATOM 642 C CA . ALA A 1 85 ? 23.435 3.865 -18.617 1.00 52.44 85 ALA A CA 1
ATOM 643 C C . ALA A 1 85 ? 24.307 4.594 -17.578 1.00 52.44 85 ALA A C 1
ATOM 645 O O . ALA A 1 85 ? 25.537 4.565 -17.645 1.00 52.44 85 ALA A O 1
ATOM 646 N N . MET A 1 86 ? 23.676 5.266 -16.619 1.00 43.00 86 MET A N 1
ATOM 647 C CA . MET A 1 86 ? 24.358 5.769 -15.437 1.00 43.00 86 MET A CA 1
ATOM 648 C C . MET A 1 86 ? 23.575 5.382 -14.188 1.00 43.00 86 MET A C 1
ATOM 650 O O . MET A 1 86 ? 22.556 5.973 -13.850 1.00 43.00 86 MET A O 1
ATOM 654 N N . GLY A 1 87 ? 24.120 4.383 -13.494 1.00 43.75 87 GLY A N 1
ATOM 655 C CA . GLY A 1 87 ? 23.764 4.048 -12.125 1.00 43.75 87 GLY A CA 1
ATOM 656 C C . GLY A 1 87 ? 23.071 2.704 -11.983 1.00 43.75 87 GLY A C 1
ATOM 657 O O . GLY A 1 87 ? 21.865 2.646 -11.788 1.00 43.75 87 GLY A O 1
ATOM 658 N N . ALA A 1 88 ? 23.864 1.631 -11.929 1.00 49.41 88 ALA A N 1
ATOM 659 C CA . ALA A 1 88 ? 23.543 0.480 -11.092 1.00 49.41 88 ALA A CA 1
ATOM 660 C C . ALA A 1 88 ? 23.485 0.952 -9.621 1.00 49.41 88 ALA A C 1
ATOM 662 O O . ALA A 1 88 ? 24.413 0.762 -8.841 1.00 49.41 88 ALA A O 1
ATOM 663 N N . GLY A 1 89 ? 22.430 1.680 -9.276 1.00 43.97 89 GLY A N 1
ATOM 664 C CA . GLY A 1 89 ? 22.054 2.053 -7.926 1.00 43.97 89 GLY A CA 1
ATOM 665 C C . GLY A 1 89 ? 20.769 1.307 -7.657 1.00 43.97 89 GLY A C 1
ATOM 666 O O . GLY A 1 89 ? 19.735 1.665 -8.211 1.00 43.97 89 GLY A O 1
ATOM 667 N N . GLY A 1 90 ? 20.869 0.218 -6.896 1.00 46.50 90 GLY A N 1
ATOM 668 C CA . GLY A 1 90 ? 19.737 -0.647 -6.602 1.00 46.50 90 GLY A CA 1
ATOM 669 C C . GLY A 1 90 ? 18.508 0.156 -6.188 1.00 46.50 90 GLY A C 1
ATOM 670 O O . GLY A 1 90 ? 18.611 1.138 -5.448 1.00 46.50 90 GLY A O 1
ATOM 671 N N . CYS A 1 91 ? 17.339 -0.284 -6.651 1.00 46.00 91 CYS A N 1
ATOM 672 C CA . CYS A 1 91 ? 16.094 0.056 -5.981 1.00 46.00 91 CYS A CA 1
ATOM 673 C C . CYS A 1 91 ? 16.146 -0.527 -4.560 1.00 46.00 91 CYS A C 1
ATOM 675 O O . CYS A 1 91 ? 15.764 -1.670 -4.335 1.00 46.00 91 CYS A O 1
ATOM 677 N N . LEU A 1 92 ? 16.688 0.291 -3.648 1.00 43.75 92 LEU A N 1
ATOM 678 C CA . LEU A 1 92 ? 16.686 0.227 -2.180 1.00 43.75 92 LEU A CA 1
ATOM 679 C C . LEU A 1 92 ? 16.979 -1.132 -1.522 1.00 43.75 92 LEU A C 1
ATOM 681 O O . LEU A 1 92 ? 16.037 -1.943 -1.376 1.00 43.75 92 LEU A O 1
#

Radius of gyration: 16.93 Å; chains: 1; bounding box: 36×27×47 Å

pLDDT: mean 85.62, std 17.97, range [43.0, 98.12]

InterPro domains:
  IPR001647 DNA-binding HTH domain, TetR-type [PF00440] (12-57)
  IPR001647 DNA-binding HTH domain, TetR-type [PR00455] (12-25)
  IPR001647 DNA-binding HTH domain, TetR-type [PR00455] (32-55)
  IPR001647 DNA-binding HTH domain, TetR-type [PS50977] (6-65)
  IPR009057 Homedomain-like superfamily [SSF46689] (1-74)
  IPR050109 HTH-type, TetR-like transcriptional regulator [PTHR30055] (3-75)